Protein AF-A0A7R9N672-F1 (afdb_monomer)

pLDDT: mean 77.66, std 18.81, range [36.47, 93.62]

Mean predicted aligned error: 11.94 Å

Sequence (112 aa):
MKVQVYTTDLCPNCKRLKKALESQKKAYKEVKMATSEALTELNMNGVFTMAAPVLQVEDTFYTYEKLFKDDDLDLELLKRILKDVEEDVEEDVEEDVEEDVEEAEEIGEVSA

Foldseek 3Di:
DAKEKEDEPPDPVSVVVVVLCVVVVHDYHYDYCPDPVNVVLCVVLVNPDPDDTWIDDDSDIDHPVRQDDPNHGPSVVVVVSVVVPPPPDDDDPPPPPPDDDDDDDDDDDDDD

Nearest PDB structures (foldseek):
  3zij-assembly2_B  TM=7.937E-01  e=5.159E-04  Bacillus cereus
  3zit-assembly1_A  TM=7.920E-01  e=5.159E-04  Bacillus cereus
  3zit-assembly1_B  TM=7.956E-01  e=1.296E-03  Bacillus cereus
  3grx-assembly1_A  TM=7.846E-01  e=4.235E-03  Escherichia coli
  4tr1-assembly2_B  TM=6.902E-01  e=2.054E-03  Alkaliphilus oremlandii OhILAs

Secondary structure (DSSP, 8-state):
--EEEEE-TT-HHHHHHHHHHHHTT---EEEETTSHHHHHHHHHTT----SSPEEEETTEEE-HHHHEETTEE-HHHHHHHHHTT-TT------------------------

Solvent-accessible surface area (backbone atoms only — not comparable to full-atom values): 7273 Å² total; per-residue (Å²): 134,54,35,37,40,33,32,60,90,92,47,71,62,38,52,54,54,51,54,55,39,54,76,66,73,51,77,67,43,82,40,54,49,88,38,72,67,44,45,48,54,32,56,75,72,71,49,88,70,92,62,63,29,30,43,31,52,69,94,46,77,41,45,37,80,74,45,34,56,96,90,38,72,42,61,67,60,50,52,49,70,62,51,83,69,62,93,81,72,87,88,80,84,81,82,77,80,88,80,80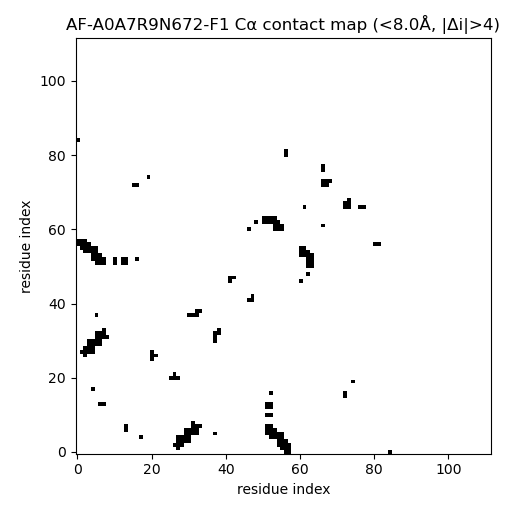,85,82,82,86,81,82,88,82,88,85,89,133

Radius of gyration: 22.28 Å; Cα contacts (8 Å, |Δi|>4): 104; chains: 1; bounding box: 35×82×40 Å

Structure (mmCIF, N/CA/C/O backbone):
data_AF-A0A7R9N672-F1
#
_entry.id   AF-A0A7R9N672-F1
#
loop_
_atom_site.group_PDB
_atom_site.id
_atom_site.type_symbol
_atom_site.label_atom_id
_atom_site.label_alt_id
_atom_site.label_comp_id
_atom_site.label_asym_id
_atom_site.label_entity_id
_atom_site.label_seq_id
_atom_site.pdbx_PDB_ins_code
_atom_site.Cartn_x
_atom_site.Cartn_y
_atom_site.Cartn_z
_atom_site.occupancy
_atom_site.B_iso_or_equiv
_atom_site.auth_seq_id
_atom_site.auth_comp_id
_atom_site.auth_asym_id
_atom_site.auth_atom_id
_atom_site.pdbx_PDB_model_num
ATOM 1 N N . MET A 1 1 ? -12.707 5.833 6.800 1.00 68.81 1 MET A N 1
ATOM 2 C CA . MET A 1 1 ? -11.967 5.178 5.704 1.00 68.81 1 MET A CA 1
ATOM 3 C C . MET A 1 1 ? -10.467 5.130 6.008 1.00 68.81 1 MET A C 1
ATOM 5 O O . MET A 1 1 ? -9.806 6.168 5.996 1.00 68.81 1 MET A O 1
ATOM 9 N N . LYS A 1 2 ? -9.921 3.945 6.313 1.00 84.19 2 LYS A N 1
ATOM 10 C CA . LYS A 1 2 ? -8.476 3.710 6.500 1.00 84.19 2 LYS A CA 1
ATOM 11 C C . LYS A 1 2 ? -7.877 3.176 5.195 1.00 84.19 2 LYS A C 1
ATOM 13 O O . LYS A 1 2 ? -8.003 1.995 4.893 1.00 84.19 2 LYS A O 1
ATOM 18 N N . VAL A 1 3 ? -7.203 4.040 4.433 1.00 91.12 3 VAL A N 1
ATOM 19 C CA . VAL A 1 3 ? -6.432 3.638 3.243 1.00 91.12 3 VAL A CA 1
ATOM 20 C C . VAL A 1 3 ? -4.947 3.699 3.567 1.00 91.12 3 VAL A C 1
ATOM 22 O O . VAL A 1 3 ? -4.443 4.748 3.978 1.00 91.12 3 VAL A O 1
ATOM 25 N N . GLN A 1 4 ? -4.229 2.592 3.394 1.00 92.81 4 GLN A N 1
ATOM 26 C CA . GLN A 1 4 ? -2.782 2.542 3.601 1.00 92.81 4 GLN A CA 1
ATOM 27 C C . GLN A 1 4 ? -2.076 1.992 2.370 1.00 92.81 4 GLN A C 1
ATOM 29 O O . GLN A 1 4 ? -2.514 1.022 1.758 1.00 92.81 4 GLN A O 1
ATOM 34 N N . VAL A 1 5 ? -0.960 2.617 2.010 1.00 93.62 5 VAL A N 1
ATOM 35 C CA . VAL A 1 5 ? -0.117 2.183 0.901 1.00 93.62 5 VAL A CA 1
ATOM 36 C C . VAL A 1 5 ? 1.209 1.728 1.470 1.00 93.62 5 VAL A C 1
ATOM 38 O O . VAL A 1 5 ? 2.041 2.533 1.899 1.00 93.62 5 VAL A O 1
ATOM 41 N N . TYR A 1 6 ? 1.402 0.420 1.446 1.00 93.38 6 TYR A N 1
ATOM 42 C CA . TYR A 1 6 ? 2.644 -0.216 1.825 1.00 93.38 6 TYR A CA 1
ATOM 43 C C . TYR A 1 6 ? 3.636 -0.110 0.675 1.00 93.38 6 TYR A C 1
ATOM 45 O O . TYR A 1 6 ? 3.386 -0.572 -0.443 1.00 93.38 6 TYR A O 1
ATOM 53 N N . THR A 1 7 ? 4.765 0.532 0.949 1.00 92.75 7 THR A N 1
ATOM 54 C CA . THR A 1 7 ? 5.796 0.822 -0.048 1.00 92.75 7 THR A CA 1
ATOM 55 C C . THR A 1 7 ? 7.177 0.393 0.414 1.00 92.75 7 THR A C 1
ATOM 57 O O . THR A 1 7 ? 7.436 0.206 1.605 1.00 92.75 7 THR A O 1
ATOM 60 N N . THR A 1 8 ? 8.075 0.244 -0.552 1.00 90.06 8 THR A N 1
ATOM 61 C CA . THR A 1 8 ? 9.499 -0.023 -0.351 1.00 90.06 8 THR A CA 1
ATOM 62 C C . THR A 1 8 ? 10.336 1.135 -0.885 1.00 90.06 8 THR A C 1
ATOM 64 O O . THR A 1 8 ? 9.854 1.978 -1.652 1.00 90.06 8 THR A O 1
ATOM 67 N N . ASP A 1 9 ? 11.601 1.195 -0.469 1.00 85.31 9 ASP A N 1
ATOM 68 C CA . ASP A 1 9 ? 12.541 2.180 -0.991 1.00 85.31 9 ASP A CA 1
ATOM 69 C C . ASP A 1 9 ? 12.754 1.955 -2.502 1.00 85.31 9 ASP A C 1
ATOM 71 O O . ASP A 1 9 ? 12.977 0.834 -2.952 1.00 85.31 9 ASP A O 1
ATOM 75 N N . LEU A 1 10 ? 12.664 3.034 -3.291 1.00 80.88 10 LEU A N 1
ATOM 76 C CA . LEU A 1 10 ? 12.865 3.041 -4.752 1.00 80.88 10 LEU A CA 1
ATOM 77 C C . LEU A 1 10 ? 11.917 2.120 -5.555 1.00 80.88 10 LEU A C 1
ATOM 79 O O . LEU A 1 10 ? 12.346 1.305 -6.365 1.00 80.88 10 LEU A O 1
ATOM 83 N N . CYS A 1 11 ? 10.606 2.322 -5.409 1.00 85.19 11 CYS A N 1
ATOM 84 C CA . CYS A 1 11 ? 9.576 1.572 -6.134 1.00 85.19 11 CYS A CA 1
ATOM 85 C C . CYS A 1 11 ? 8.814 2.459 -7.155 1.00 85.19 11 CYS A C 1
ATOM 87 O O . CYS A 1 11 ? 8.038 3.333 -6.745 1.00 85.19 11 CYS A O 1
ATOM 89 N N . PRO A 1 12 ? 8.985 2.269 -8.482 1.00 88.12 12 PRO A N 1
ATOM 90 C CA . PRO A 1 12 ? 8.270 3.055 -9.497 1.00 88.12 12 PRO A CA 1
ATOM 91 C C . PRO A 1 12 ? 6.760 2.770 -9.501 1.00 88.12 12 PRO A C 1
ATOM 93 O O . PRO A 1 12 ? 5.960 3.701 -9.597 1.00 88.12 12 PRO A O 1
ATOM 96 N N . ASN A 1 13 ? 6.363 1.512 -9.291 1.00 90.31 13 ASN A N 1
ATOM 97 C CA . ASN A 1 13 ? 4.957 1.093 -9.238 1.00 90.31 13 ASN A CA 1
ATOM 98 C C . ASN A 1 13 ? 4.213 1.715 -8.048 1.00 90.31 13 ASN A C 1
ATOM 100 O O . ASN A 1 13 ? 3.054 2.106 -8.156 1.00 90.31 13 ASN A O 1
ATOM 104 N N . CYS A 1 14 ? 4.914 1.933 -6.935 1.00 91.00 14 CYS A N 1
ATOM 105 C CA . CYS A 1 14 ? 4.378 2.618 -5.767 1.00 91.00 14 CYS A CA 1
ATOM 106 C C . CYS A 1 14 ? 4.042 4.085 -6.076 1.00 91.00 14 CYS A C 1
ATOM 108 O O . CYS A 1 14 ? 3.044 4.598 -5.581 1.00 91.00 14 CYS A O 1
ATOM 110 N N . LYS A 1 15 ? 4.835 4.761 -6.923 1.00 90.38 15 LYS A N 1
ATOM 111 C CA . LYS A 1 15 ? 4.520 6.126 -7.381 1.00 90.38 15 LYS A CA 1
ATOM 112 C C . LYS A 1 15 ? 3.285 6.151 -8.284 1.00 90.38 15 LYS A C 1
ATOM 114 O O . LYS A 1 15 ? 2.487 7.074 -8.165 1.00 90.38 15 LYS A O 1
ATOM 119 N N . ARG A 1 16 ? 3.120 5.150 -9.162 1.00 91.19 16 ARG A N 1
ATOM 120 C CA . ARG A 1 16 ? 1.930 5.023 -10.027 1.00 91.19 16 ARG A CA 1
ATOM 121 C C . ARG A 1 16 ? 0.654 4.887 -9.190 1.00 91.19 16 ARG A C 1
ATOM 123 O O . ARG A 1 16 ? -0.279 5.656 -9.389 1.00 91.19 16 ARG A O 1
ATOM 130 N N . LEU A 1 17 ? 0.658 3.988 -8.202 1.00 91.38 17 LEU A N 1
ATOM 131 C CA . LEU A 1 17 ? -0.488 3.775 -7.311 1.00 91.38 17 LEU A CA 1
ATOM 132 C C . LEU A 1 17 ? -0.839 5.032 -6.496 1.00 91.38 17 LEU A C 1
ATOM 134 O O . LEU A 1 17 ? -2.007 5.398 -6.413 1.00 91.38 17 LEU A O 1
ATOM 138 N N . LYS A 1 18 ? 0.164 5.727 -5.942 1.00 91.38 18 LYS A N 1
ATOM 139 C CA . LYS A 1 18 ? -0.036 6.983 -5.196 1.00 91.38 18 LYS A CA 1
ATOM 140 C C . LYS A 1 18 ? -0.692 8.066 -6.044 1.00 91.38 18 LYS A C 1
ATOM 142 O O . LYS A 1 18 ? -1.711 8.608 -5.637 1.00 91.38 18 LYS A O 1
ATOM 147 N N . LYS A 1 19 ? -0.179 8.301 -7.256 1.00 91.19 19 LYS A N 1
ATOM 148 C CA . LYS A 1 19 ? -0.771 9.275 -8.186 1.00 91.19 19 LYS A CA 1
ATOM 149 C C . LYS A 1 19 ? -2.221 8.948 -8.527 1.00 91.19 19 LYS A C 1
ATOM 151 O O . LYS A 1 19 ? -3.036 9.858 -8.659 1.00 91.19 19 LYS A O 1
ATOM 156 N N . ALA A 1 20 ? -2.546 7.665 -8.676 1.00 90.44 20 ALA A N 1
ATOM 157 C CA . ALA A 1 20 ? -3.913 7.242 -8.944 1.00 90.44 20 ALA A CA 1
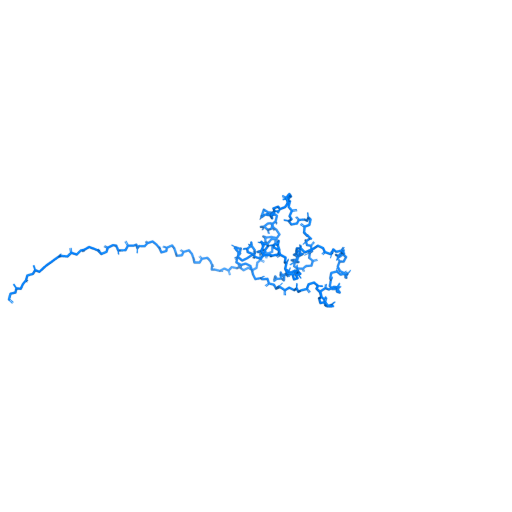ATOM 158 C C . ALA A 1 20 ? -4.840 7.536 -7.753 1.00 90.44 20 ALA A C 1
ATOM 160 O O . ALA A 1 20 ? -5.933 8.048 -7.968 1.00 90.44 20 ALA A O 1
ATOM 161 N N . LEU A 1 21 ? -4.385 7.301 -6.515 1.00 89.12 21 LEU A N 1
ATOM 162 C CA . LEU A 1 21 ? -5.119 7.656 -5.290 1.00 89.12 21 LEU A CA 1
ATOM 163 C C . LEU A 1 21 ? -5.314 9.174 -5.143 1.00 89.12 21 LEU A C 1
ATOM 165 O O . LEU A 1 21 ? -6.416 9.623 -4.834 1.00 89.12 21 LEU A O 1
ATOM 169 N N . GLU A 1 22 ? -4.274 9.964 -5.424 1.00 87.69 22 GLU A N 1
ATOM 170 C CA . GLU A 1 22 ? -4.341 11.435 -5.420 1.00 87.69 22 GLU A CA 1
ATOM 171 C C . GLU A 1 22 ? -5.322 11.959 -6.475 1.00 87.69 22 GLU A C 1
ATOM 173 O O . GLU A 1 22 ? -6.113 12.856 -6.195 1.00 87.69 22 GLU A O 1
ATOM 178 N N . SER A 1 23 ? -5.342 11.345 -7.663 1.00 86.88 23 SER A N 1
ATOM 179 C CA . SER A 1 23 ? -6.298 11.685 -8.730 1.00 86.88 23 SER A CA 1
ATOM 180 C C . SER A 1 23 ? -7.752 11.399 -8.339 1.00 86.88 23 SER A C 1
ATOM 182 O O . SER A 1 23 ? -8.666 11.953 -8.939 1.00 86.88 23 SER A O 1
ATOM 184 N N . GLN A 1 24 ? -7.977 10.546 -7.335 1.00 82.94 24 GLN A N 1
ATOM 185 C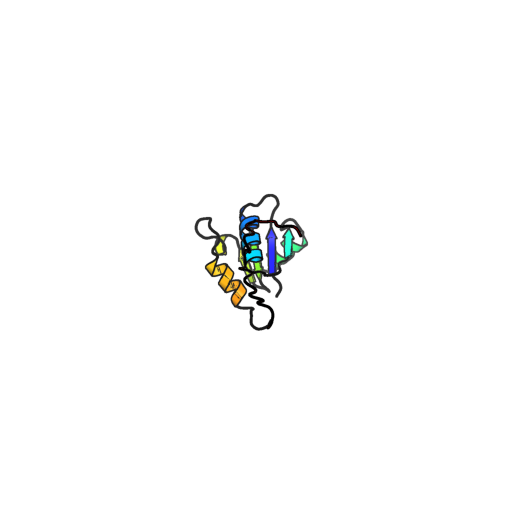 CA . GLN A 1 24 ? -9.304 10.256 -6.779 1.00 82.94 24 GLN A CA 1
ATOM 186 C C . GLN A 1 24 ? -9.641 11.133 -5.565 1.00 82.94 24 GLN A C 1
ATOM 188 O O . GLN A 1 24 ? -10.657 10.896 -4.916 1.00 82.94 24 GLN A O 1
ATOM 193 N N . LYS A 1 25 ? -8.776 12.099 -5.212 1.00 82.56 25 LYS A N 1
ATOM 194 C CA . LYS A 1 25 ? -8.880 12.933 -4.003 1.00 82.56 25 LYS A CA 1
ATOM 195 C C . LYS A 1 25 ? -9.053 12.120 -2.701 1.00 82.56 25 LYS A C 1
ATOM 197 O O . LYS A 1 25 ? -9.621 12.614 -1.732 1.00 82.56 25 LYS A O 1
ATOM 202 N N . LYS A 1 26 ? -8.559 10.874 -2.641 1.00 81.44 26 LYS A N 1
ATOM 203 C CA . LYS A 1 26 ? -8.666 10.024 -1.439 1.00 81.44 26 LYS A CA 1
ATOM 204 C C . LYS A 1 26 ? -7.442 10.199 -0.540 1.00 81.44 26 LYS A C 1
ATOM 206 O O . LYS A 1 26 ? -6.302 10.086 -0.991 1.00 81.44 26 LYS A O 1
ATOM 211 N N . ALA A 1 27 ? -7.677 10.416 0.753 1.00 86.12 27 ALA A N 1
ATOM 212 C CA . ALA A 1 27 ? -6.614 10.439 1.751 1.00 86.12 27 ALA A CA 1
ATOM 213 C C . ALA A 1 27 ? -6.062 9.023 1.982 1.00 86.12 27 ALA A C 1
ATOM 215 O O . ALA A 1 27 ? -6.820 8.083 2.220 1.00 86.12 27 ALA A O 1
ATOM 216 N N . TYR A 1 28 ? -4.737 8.870 1.947 1.00 90.19 28 TYR A N 1
ATOM 217 C CA . TYR A 1 28 ? -4.061 7.605 2.230 1.00 90.19 28 TYR A CA 1
ATOM 218 C C . TYR A 1 28 ? -2.827 7.818 3.106 1.00 90.19 28 TYR A C 1
ATOM 220 O O . TYR A 1 28 ? -2.180 8.865 3.065 1.00 90.19 28 TYR A O 1
ATOM 228 N N . LYS A 1 29 ? -2.471 6.798 3.892 1.00 92.12 29 LYS A N 1
ATOM 229 C CA . LYS A 1 29 ? -1.247 6.779 4.698 1.00 92.12 29 LYS A CA 1
ATOM 230 C C . LYS A 1 29 ? -0.173 5.953 4.005 1.00 92.12 29 LYS A C 1
ATOM 232 O O . LYS A 1 29 ? -0.368 4.774 3.727 1.00 92.12 29 LYS A O 1
ATOM 237 N N . GLU A 1 30 ? 0.989 6.549 3.777 1.00 91.94 30 GLU A N 1
ATOM 238 C CA . GLU A 1 30 ? 2.169 5.804 3.348 1.00 91.94 30 GLU A CA 1
ATOM 239 C C . GLU A 1 30 ? 2.774 5.044 4.533 1.00 91.94 30 GLU A C 1
ATOM 241 O O . GLU A 1 30 ? 3.023 5.614 5.598 1.00 91.94 30 GLU A O 1
ATOM 246 N N . VAL A 1 31 ? 3.031 3.752 4.340 1.00 92.12 31 VAL A N 1
ATOM 247 C CA . VAL A 1 31 ? 3.684 2.896 5.330 1.00 92.12 31 VAL A CA 1
ATOM 248 C C . VAL A 1 31 ? 4.857 2.188 4.660 1.00 92.12 31 VAL A C 1
ATOM 250 O O . VAL A 1 31 ? 4.717 1.599 3.589 1.00 92.12 31 VAL A O 1
ATOM 253 N N . LYS A 1 32 ? 6.042 2.235 5.271 1.00 91.38 32 LYS A N 1
ATOM 254 C CA . LYS A 1 32 ? 7.191 1.468 4.779 1.00 91.38 32 LYS A CA 1
ATOM 255 C C . LYS A 1 32 ? 7.053 0.008 5.192 1.00 91.38 32 LYS A C 1
ATOM 257 O O . LYS A 1 32 ? 6.976 -0.280 6.380 1.00 91.38 32 LYS A O 1
ATOM 262 N N . MET A 1 33 ? 7.110 -0.912 4.232 1.00 87.56 33 MET A N 1
ATOM 263 C CA . MET A 1 33 ? 7.062 -2.360 4.495 1.00 87.56 33 MET A CA 1
ATOM 264 C C . MET A 1 33 ? 8.239 -2.853 5.339 1.00 87.56 33 MET A C 1
ATOM 266 O O . MET A 1 33 ? 8.126 -3.871 6.003 1.00 87.56 33 MET A O 1
ATOM 270 N N . ALA A 1 34 ? 9.363 -2.134 5.328 1.00 85.94 34 ALA A N 1
ATOM 271 C CA . ALA A 1 34 ? 10.553 -2.491 6.096 1.00 85.94 34 ALA A CA 1
ATOM 272 C C . ALA A 1 34 ? 10.408 -2.258 7.614 1.00 85.94 34 ALA A C 1
ATOM 274 O O . ALA A 1 34 ? 11.325 -2.589 8.365 1.00 85.94 34 ALA A O 1
ATOM 275 N N . THR A 1 35 ? 9.305 -1.665 8.084 1.00 88.56 35 THR A N 1
ATOM 276 C CA . THR A 1 35 ? 9.081 -1.465 9.521 1.00 88.56 35 THR A CA 1
ATOM 277 C C . THR A 1 35 ? 8.514 -2.725 10.167 1.00 88.56 35 THR A C 1
ATOM 279 O O . THR A 1 35 ? 7.721 -3.456 9.575 1.00 88.56 35 THR A O 1
ATOM 282 N N . SER A 1 36 ? 8.890 -2.966 11.423 1.00 90.06 36 SER A N 1
ATOM 283 C CA . SER A 1 36 ? 8.358 -4.073 12.228 1.00 90.06 36 SER A CA 1
ATOM 284 C C . SER A 1 36 ? 6.831 -4.031 12.347 1.00 90.06 36 SER A C 1
ATOM 286 O O . SER A 1 36 ? 6.183 -5.075 12.320 1.00 90.06 36 SER A O 1
ATOM 288 N N . GLU A 1 37 ? 6.259 -2.831 12.435 1.00 89.31 37 GLU A N 1
ATOM 289 C CA . GLU A 1 37 ? 4.814 -2.606 12.517 1.00 89.31 37 GLU A CA 1
ATOM 290 C C . GLU A 1 37 ? 4.100 -3.061 11.235 1.00 89.31 37 GLU A C 1
ATOM 292 O O . GLU A 1 37 ? 3.155 -3.845 11.300 1.00 89.31 37 GLU A O 1
ATOM 297 N N . ALA A 1 38 ? 4.614 -2.676 10.060 1.00 89.81 38 ALA A N 1
ATOM 298 C CA . ALA A 1 38 ? 4.042 -3.073 8.776 1.00 89.81 38 ALA A CA 1
ATOM 299 C C . ALA A 1 38 ? 4.124 -4.584 8.539 1.00 89.81 38 ALA A C 1
ATOM 301 O O . ALA A 1 38 ? 3.154 -5.195 8.098 1.00 89.81 38 ALA A O 1
ATOM 302 N N . LEU A 1 39 ? 5.271 -5.191 8.855 1.00 89.00 39 LEU A N 1
ATOM 303 C CA . LEU A 1 39 ? 5.460 -6.636 8.730 1.00 89.00 39 LEU A CA 1
ATOM 304 C C . LEU A 1 39 ? 4.515 -7.411 9.649 1.00 89.00 39 LEU A C 1
ATOM 306 O O . LEU A 1 39 ? 3.993 -8.447 9.249 1.00 89.00 39 LEU A O 1
ATOM 310 N N . THR A 1 40 ? 4.290 -6.917 10.867 1.00 89.88 40 THR A N 1
ATOM 311 C CA . THR A 1 40 ? 3.360 -7.548 11.811 1.00 89.88 40 THR A CA 1
ATOM 312 C C . THR A 1 40 ? 1.937 -7.502 11.269 1.00 89.88 40 THR A C 1
ATOM 314 O O . THR A 1 40 ? 1.292 -8.545 11.207 1.00 89.88 40 THR A O 1
ATOM 317 N N . GLU A 1 41 ? 1.486 -6.336 10.800 1.00 90.25 41 GLU A N 1
ATOM 318 C CA . GLU A 1 41 ? 0.143 -6.156 10.242 1.00 90.25 41 GLU A CA 1
ATOM 319 C C . GLU A 1 41 ? -0.078 -7.061 9.016 1.00 90.25 41 GLU A C 1
ATOM 321 O O . GLU A 1 41 ? -1.050 -7.812 8.956 1.00 90.25 41 GLU A O 1
ATOM 326 N N . LEU A 1 42 ? 0.862 -7.066 8.064 1.00 90.12 42 LEU A N 1
ATOM 327 C CA . LEU A 1 42 ? 0.778 -7.900 6.861 1.00 90.12 42 LEU A CA 1
ATOM 328 C C . LEU A 1 42 ? 0.754 -9.397 7.206 1.00 90.12 42 LEU A C 1
ATOM 330 O O . LEU A 1 42 ? -0.095 -10.129 6.701 1.00 90.12 42 LEU A O 1
ATOM 334 N N . ASN A 1 43 ? 1.628 -9.850 8.109 1.00 89.75 43 ASN A N 1
ATOM 335 C CA . ASN A 1 43 ? 1.686 -11.255 8.517 1.00 89.75 43 ASN A CA 1
ATOM 336 C C . ASN A 1 43 ? 0.429 -11.697 9.280 1.00 89.75 43 ASN A C 1
ATOM 338 O O . ASN A 1 43 ? -0.057 -12.805 9.056 1.00 89.75 43 ASN A O 1
ATOM 342 N N . MET A 1 44 ? -0.109 -10.847 10.162 1.00 90.12 44 MET A N 1
ATOM 343 C CA . MET A 1 44 ? -1.340 -11.140 10.907 1.00 90.12 44 MET A CA 1
ATOM 344 C C . MET A 1 44 ? -2.560 -11.246 9.989 1.00 90.12 44 MET A C 1
ATOM 346 O O . MET A 1 44 ? -3.437 -12.069 10.238 1.00 90.12 44 MET A O 1
ATOM 350 N N . ASN A 1 45 ? -2.578 -10.478 8.899 1.00 89.62 45 ASN A N 1
ATOM 351 C CA . ASN A 1 45 ? -3.644 -10.498 7.899 1.00 89.62 45 ASN A CA 1
ATOM 352 C C . ASN A 1 45 ? -3.395 -11.502 6.754 1.00 89.62 45 ASN A C 1
ATOM 354 O O . ASN A 1 45 ? -4.113 -11.502 5.754 1.00 89.62 45 ASN A O 1
ATOM 358 N N . GLY A 1 46 ? -2.385 -12.373 6.880 1.00 88.06 46 GLY A N 1
ATOM 359 C CA . GLY A 1 46 ? -2.096 -13.435 5.910 1.00 88.06 46 GLY A CA 1
ATOM 360 C C . GLY A 1 46 ? -1.496 -12.952 4.583 1.00 88.06 46 GLY A C 1
ATOM 361 O O . GLY A 1 46 ? -1.530 -13.676 3.586 1.00 88.06 46 GLY A O 1
ATOM 362 N N . VAL A 1 47 ? -0.947 -11.738 4.549 1.00 88.19 47 VAL A N 1
ATOM 363 C CA . VAL A 1 47 ? -0.342 -11.126 3.362 1.00 88.19 47 VAL A CA 1
ATOM 364 C C . VAL A 1 47 ? 1.167 -11.364 3.371 1.00 88.19 47 VAL A C 1
ATOM 366 O O . VAL A 1 47 ? 1.951 -10.560 3.866 1.00 88.19 47 VAL A O 1
ATOM 369 N N . PHE A 1 48 ? 1.590 -12.474 2.771 1.00 84.06 48 PHE A N 1
ATOM 370 C CA . PHE A 1 48 ? 2.999 -12.878 2.700 1.00 84.06 48 PHE A CA 1
ATOM 371 C C . PHE A 1 48 ? 3.656 -12.464 1.380 1.00 84.06 48 PHE A C 1
ATOM 373 O O . PHE A 1 48 ? 4.179 -13.303 0.647 1.00 84.06 48 PHE A O 1
ATOM 380 N N . THR A 1 49 ? 3.607 -11.175 1.041 1.00 81.88 49 THR A N 1
ATOM 381 C CA . THR A 1 49 ? 4.245 -10.672 -0.183 1.00 81.88 49 THR A CA 1
ATOM 382 C C . THR A 1 49 ? 5.496 -9.857 0.113 1.00 81.88 49 THR A C 1
ATOM 384 O O . THR A 1 49 ? 5.536 -9.042 1.031 1.00 81.88 49 THR A O 1
ATOM 387 N N . MET A 1 50 ? 6.524 -10.075 -0.705 1.00 81.31 50 MET A N 1
ATOM 388 C CA . MET A 1 50 ? 7.725 -9.235 -0.769 1.00 81.31 50 MET A CA 1
ATOM 389 C C . MET A 1 50 ? 7.615 -8.180 -1.880 1.00 81.31 50 MET A C 1
ATOM 391 O O . MET A 1 50 ? 8.494 -7.329 -2.014 1.00 81.31 50 MET A O 1
ATOM 395 N N . ALA A 1 51 ? 6.558 -8.246 -2.696 1.00 84.88 51 ALA A N 1
ATOM 396 C CA . ALA A 1 51 ? 6.334 -7.329 -3.798 1.00 84.88 51 ALA A CA 1
ATOM 397 C C . ALA A 1 51 ? 5.553 -6.103 -3.318 1.00 84.88 51 ALA A C 1
ATOM 399 O O . ALA A 1 51 ? 4.468 -6.215 -2.748 1.00 84.88 51 ALA A O 1
ATOM 400 N N . ALA A 1 52 ? 6.109 -4.927 -3.593 1.00 87.19 52 ALA A N 1
ATOM 401 C CA . ALA A 1 52 ? 5.433 -3.653 -3.415 1.00 87.19 52 ALA A CA 1
ATOM 402 C C . ALA A 1 52 ? 4.890 -3.147 -4.762 1.00 87.19 52 ALA A C 1
ATOM 404 O O . ALA A 1 52 ? 5.492 -3.427 -5.803 1.00 87.19 52 ALA A O 1
ATOM 405 N N . PRO A 1 53 ? 3.829 -2.322 -4.764 1.00 92.06 53 PRO A N 1
ATOM 406 C CA . PRO A 1 53 ? 3.036 -1.861 -3.616 1.00 92.06 53 PRO A CA 1
ATOM 407 C C . PRO A 1 53 ? 1.985 -2.868 -3.112 1.00 92.06 53 PRO A C 1
ATOM 409 O O . PRO A 1 53 ? 1.503 -3.709 -3.871 1.00 92.06 53 PRO A O 1
ATOM 412 N N . VAL A 1 54 ? 1.575 -2.716 -1.846 1.00 93.06 54 VAL A N 1
ATOM 413 C CA . VAL A 1 54 ? 0.348 -3.330 -1.299 1.00 93.06 54 VAL A CA 1
ATOM 414 C C . VAL A 1 54 ? -0.600 -2.214 -0.865 1.00 93.06 54 VAL A C 1
ATOM 416 O O . VAL A 1 54 ? -0.204 -1.311 -0.127 1.00 93.06 54 VAL A O 1
ATOM 419 N N . LEU A 1 55 ? -1.843 -2.261 -1.337 1.00 93.25 55 LEU A N 1
ATOM 420 C CA . LEU A 1 55 ? -2.907 -1.348 -0.929 1.00 93.25 55 LEU A CA 1
ATOM 421 C C . LEU A 1 55 ? -3.749 -2.023 0.148 1.00 93.25 55 LEU A C 1
ATOM 423 O O . LEU A 1 55 ? -4.252 -3.123 -0.061 1.00 93.25 55 LEU A O 1
ATOM 427 N N . GLN A 1 56 ? -3.941 -1.349 1.270 1.00 92.19 56 GLN A N 1
ATOM 428 C CA . GLN A 1 56 ? -4.934 -1.717 2.265 1.00 92.19 56 GLN A CA 1
ATOM 429 C C . GLN A 1 56 ? -6.080 -0.720 2.219 1.00 92.19 56 GLN A C 1
ATOM 431 O O . GLN A 1 56 ? -5.854 0.492 2.262 1.00 92.19 56 GLN A O 1
ATOM 436 N N . VAL A 1 57 ? -7.295 -1.247 2.171 1.00 91.19 57 VAL A N 1
ATOM 437 C CA . VAL A 1 57 ? -8.528 -0.483 2.333 1.00 91.19 57 VAL A CA 1
ATOM 438 C C . VAL A 1 57 ? -9.321 -1.158 3.438 1.00 91.19 57 VAL A C 1
ATOM 440 O O . VAL A 1 57 ? -9.714 -2.315 3.289 1.00 91.19 57 VAL A O 1
ATOM 443 N N . GLU A 1 58 ? -9.501 -0.446 4.551 1.00 88.81 58 GLU A N 1
ATOM 444 C CA . GLU A 1 58 ? -10.100 -0.974 5.781 1.00 88.81 58 GLU A CA 1
ATOM 445 C C . GLU A 1 58 ? -9.323 -2.223 6.261 1.00 88.81 58 GLU A C 1
ATOM 447 O O . GLU A 1 58 ? -8.136 -2.121 6.587 1.00 88.81 58 GLU A O 1
ATOM 452 N N . ASP A 1 59 ? -9.951 -3.399 6.248 1.00 87.62 59 ASP A N 1
ATOM 453 C CA . ASP A 1 59 ? -9.349 -4.691 6.613 1.00 87.62 59 ASP A CA 1
ATOM 454 C C . ASP A 1 59 ? -8.948 -5.543 5.393 1.00 87.62 59 ASP A C 1
ATOM 456 O O . ASP A 1 59 ? -8.488 -6.678 5.529 1.00 87.62 59 ASP A O 1
ATOM 460 N N . THR A 1 60 ? -9.119 -5.018 4.176 1.00 90.12 60 THR A N 1
ATOM 461 C CA . THR A 1 60 ? -8.828 -5.753 2.939 1.00 90.12 60 THR A CA 1
ATOM 462 C C . THR A 1 60 ? -7.491 -5.339 2.343 1.00 90.12 60 THR A C 1
ATOM 464 O O . THR A 1 60 ? -7.204 -4.154 2.177 1.00 90.12 60 THR A O 1
ATOM 467 N N . PHE A 1 61 ? -6.697 -6.332 1.942 1.00 91.75 61 PHE A N 1
ATOM 468 C CA . PHE A 1 61 ? -5.379 -6.134 1.348 1.00 91.75 61 PHE A CA 1
ATOM 469 C C . PHE A 1 61 ? -5.347 -6.568 -0.122 1.00 91.75 61 PHE A C 1
ATOM 471 O O . PHE A 1 61 ? -5.699 -7.697 -0.487 1.00 91.75 61 PHE A O 1
ATOM 478 N N . TYR A 1 62 ? -4.849 -5.670 -0.964 1.00 92.56 62 TYR A N 1
ATOM 479 C CA . TYR A 1 62 ? -4.664 -5.848 -2.395 1.00 92.56 62 TYR A CA 1
ATOM 480 C C . TYR A 1 62 ? -3.172 -5.789 -2.711 1.00 92.56 62 TYR A C 1
ATOM 482 O O . TYR A 1 62 ? -2.516 -4.759 -2.560 1.00 92.56 62 TYR A O 1
ATOM 490 N N . THR A 1 63 ? -2.617 -6.925 -3.115 1.00 92.31 63 THR A N 1
ATOM 491 C CA . THR A 1 63 ? -1.206 -7.049 -3.487 1.00 92.31 63 THR A CA 1
ATOM 492 C C . THR A 1 63 ? -0.963 -6.534 -4.901 1.00 92.31 63 THR A C 1
ATOM 494 O O . THR A 1 63 ? -1.901 -6.375 -5.684 1.00 92.31 63 THR A O 1
ATOM 497 N N . TYR A 1 64 ? 0.310 -6.330 -5.248 1.00 90.38 64 TYR A N 1
ATOM 498 C CA . TYR A 1 64 ? 0.736 -5.964 -6.599 1.00 90.38 64 TYR A CA 1
ATOM 499 C C . TYR A 1 64 ? 0.039 -6.788 -7.692 1.00 90.38 64 TYR A C 1
ATOM 501 O O . TYR A 1 64 ? -0.537 -6.217 -8.603 1.00 90.38 64 TYR A O 1
ATOM 509 N N . GLU A 1 65 ? 0.003 -8.114 -7.552 1.00 88.69 65 GLU A N 1
ATOM 510 C CA . GLU A 1 65 ? -0.590 -9.032 -8.538 1.00 88.69 65 GLU A CA 1
ATOM 511 C C . GLU A 1 65 ? -2.099 -8.838 -8.745 1.00 88.69 65 GLU A C 1
ATOM 513 O O . GLU A 1 65 ? -2.637 -9.237 -9.773 1.00 88.69 65 GLU A O 1
ATOM 518 N N . LYS A 1 66 ? -2.795 -8.254 -7.763 1.00 89.50 66 LYS A N 1
ATOM 519 C CA . LYS A 1 66 ? -4.223 -7.927 -7.874 1.00 89.50 66 LYS A CA 1
ATOM 520 C C . LYS A 1 66 ? -4.456 -6.528 -8.434 1.00 89.50 66 LYS A C 1
ATOM 522 O O . LYS A 1 66 ? -5.471 -6.303 -9.080 1.00 89.50 66 LYS A O 1
ATOM 527 N N . LEU A 1 67 ? -3.561 -5.591 -8.124 1.00 90.56 67 LEU A N 1
ATOM 528 C CA . LEU A 1 67 ? -3.675 -4.184 -8.516 1.00 90.56 67 LEU A CA 1
ATOM 529 C C . LEU A 1 67 ? -3.112 -3.913 -9.911 1.00 90.56 67 LEU A C 1
ATOM 531 O O . LEU A 1 67 ? -3.535 -2.961 -10.56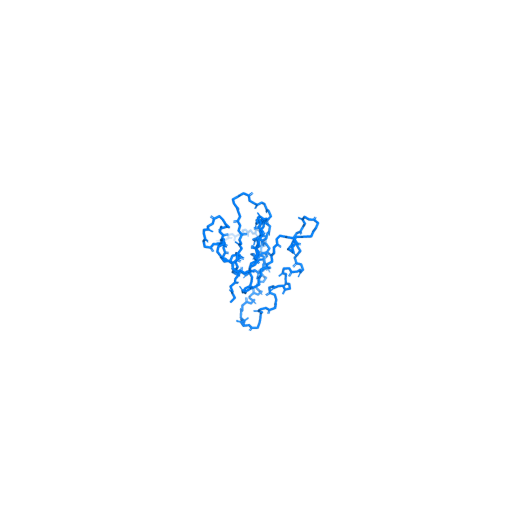0 1.00 90.56 67 LEU A O 1
ATOM 535 N N . PHE A 1 68 ? -2.136 -4.706 -10.347 1.00 90.44 68 PHE A N 1
ATOM 536 C CA . PHE A 1 68 ? -1.446 -4.536 -11.615 1.00 90.44 68 PHE A CA 1
ATOM 537 C C . PHE A 1 68 ? -1.750 -5.706 -12.539 1.00 90.44 68 PHE A C 1
ATOM 539 O O . PHE A 1 68 ? -1.578 -6.870 -12.170 1.00 90.44 68 PHE A O 1
ATOM 546 N N . LYS A 1 69 ? -2.159 -5.380 -13.760 1.00 88.75 69 LYS A N 1
ATOM 547 C CA . LYS A 1 69 ? -2.459 -6.329 -14.825 1.00 88.75 69 LYS A CA 1
ATOM 548 C C . LYS A 1 69 ? -1.565 -6.002 -16.014 1.00 88.75 69 LYS A C 1
ATOM 550 O O . LYS A 1 69 ? -1.542 -4.866 -16.468 1.00 88.75 69 LYS A O 1
ATOM 555 N N . ASP A 1 70 ? -0.790 -6.982 -16.476 1.00 85.50 70 ASP A N 1
ATOM 556 C CA . ASP A 1 70 ? 0.154 -6.802 -17.592 1.00 85.50 70 ASP A CA 1
ATOM 557 C C . ASP A 1 70 ? 1.126 -5.607 -17.401 1.00 85.50 70 ASP A C 1
ATOM 559 O O . ASP A 1 70 ? 1.435 -4.890 -18.345 1.00 85.50 70 ASP A O 1
ATOM 563 N N . ASP A 1 71 ? 1.620 -5.399 -16.169 1.00 82.06 71 ASP A N 1
ATOM 564 C CA . ASP A 1 71 ? 2.497 -4.277 -15.745 1.00 82.06 71 ASP A CA 1
ATOM 565 C C . ASP A 1 71 ? 1.821 -2.892 -15.653 1.00 82.06 71 ASP A C 1
ATOM 567 O O . ASP A 1 71 ? 2.433 -1.921 -15.188 1.00 82.06 71 ASP A O 1
ATOM 571 N N . ASP A 1 72 ? 0.538 -2.794 -16.003 1.00 88.69 72 ASP A N 1
ATOM 572 C CA . AS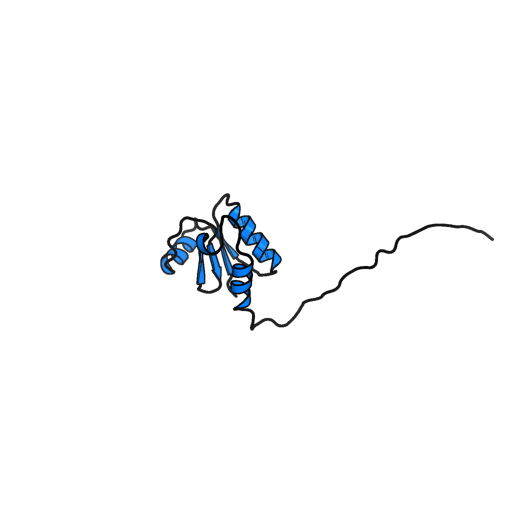P A 1 72 ? -0.241 -1.564 -15.884 1.00 88.69 72 ASP A CA 1
ATOM 573 C C . ASP A 1 72 ? -1.162 -1.579 -14.657 1.00 88.69 72 ASP A C 1
ATOM 575 O O . ASP A 1 72 ? -1.576 -2.633 -14.173 1.00 88.69 72 ASP A O 1
ATOM 579 N N . LEU A 1 73 ? -1.441 -0.398 -14.104 1.00 89.94 73 LEU A N 1
ATOM 580 C CA . LEU A 1 73 ? -2.274 -0.269 -12.911 1.00 89.94 73 LEU A CA 1
ATOM 581 C C . LEU A 1 73 ? -3.747 -0.361 -13.314 1.00 89.94 73 LEU A C 1
ATOM 583 O O . LEU A 1 73 ? -4.234 0.473 -14.075 1.00 89.94 73 LEU A O 1
ATOM 587 N N . ASP A 1 74 ? -4.482 -1.307 -12.735 1.00 91.69 74 ASP A N 1
ATOM 588 C CA . ASP A 1 74 ? -5.902 -1.482 -13.027 1.00 91.69 74 ASP A CA 1
ATOM 589 C C . ASP A 1 74 ? -6.734 -0.380 -12.341 1.00 91.69 74 ASP A C 1
ATOM 591 O O . ASP A 1 74 ? -7.158 -0.475 -11.183 1.00 91.69 74 ASP A O 1
ATOM 595 N N . LEU A 1 75 ? -6.925 0.728 -13.062 1.00 89.25 75 LEU A N 1
ATOM 596 C CA . LEU A 1 75 ? -7.674 1.892 -12.585 1.00 89.25 75 LEU A CA 1
ATOM 597 C C . LEU A 1 75 ? -9.162 1.589 -12.384 1.00 89.25 75 LEU A C 1
ATOM 599 O O . LEU A 1 75 ? -9.806 2.252 -11.569 1.00 89.25 75 LEU A O 1
ATOM 603 N N . GLU A 1 76 ? -9.723 0.627 -13.116 1.00 89.19 76 GLU A N 1
ATOM 604 C CA . GLU A 1 76 ? -11.128 0.234 -12.982 1.00 89.19 76 GLU A CA 1
ATOM 605 C C . GLU A 1 76 ? -11.353 -0.512 -11.666 1.00 89.19 76 GLU A C 1
ATOM 607 O O . GLU A 1 76 ? -12.264 -0.174 -10.903 1.00 89.19 76 GLU A O 1
ATOM 612 N N . LEU A 1 77 ? -10.472 -1.464 -11.354 1.00 89.81 77 LEU A N 1
ATOM 613 C CA . LEU A 1 77 ? -10.447 -2.161 -10.075 1.00 89.81 77 LEU A CA 1
ATOM 614 C C . LEU A 1 77 ? -10.192 -1.188 -8.919 1.00 89.81 77 LEU A C 1
ATOM 616 O O . LEU A 1 77 ? -10.917 -1.229 -7.926 1.00 89.81 77 LEU A O 1
ATOM 620 N N . LEU A 1 78 ? -9.233 -0.269 -9.061 1.00 89.44 78 LEU A N 1
ATOM 621 C CA . LEU A 1 78 ? -8.952 0.741 -8.037 1.00 89.44 78 LEU A CA 1
ATOM 622 C C . LEU A 1 78 ? -10.174 1.633 -7.762 1.00 89.44 78 LEU A C 1
ATOM 624 O O . LEU A 1 78 ? -10.539 1.825 -6.604 1.00 89.44 78 LEU A O 1
ATOM 628 N N . LYS A 1 79 ? -10.845 2.125 -8.814 1.00 87.50 79 LYS A N 1
ATOM 629 C CA . LYS A 1 79 ? -12.100 2.891 -8.694 1.00 87.50 79 LYS A CA 1
ATOM 630 C C . LYS A 1 79 ? -13.171 2.106 -7.950 1.00 87.50 79 LYS A C 1
ATOM 632 O O . LYS A 1 79 ? -13.879 2.682 -7.135 1.00 87.50 79 LYS A O 1
ATOM 637 N N . ARG A 1 80 ? -13.302 0.810 -8.236 1.00 87.31 80 ARG A N 1
ATOM 638 C CA . ARG A 1 80 ? -14.290 -0.053 -7.585 1.00 87.31 80 ARG A CA 1
ATOM 639 C C . ARG A 1 80 ? -14.003 -0.207 -6.094 1.00 87.31 80 ARG A C 1
ATOM 641 O O . ARG A 1 80 ? -14.871 0.095 -5.291 1.00 87.31 80 ARG A O 1
ATOM 648 N N . ILE A 1 81 ? -12.766 -0.563 -5.742 1.00 87.81 81 ILE A N 1
ATOM 649 C CA . ILE A 1 81 ? -12.327 -0.719 -4.346 1.00 87.81 81 ILE A CA 1
ATOM 650 C C . ILE A 1 81 ? -12.593 0.554 -3.529 1.00 87.81 81 ILE A C 1
ATOM 652 O O . ILE A 1 81 ? -12.940 0.473 -2.355 1.00 87.81 81 ILE A O 1
ATOM 656 N N . LEU A 1 82 ? -12.414 1.727 -4.142 1.00 83.00 82 LEU A N 1
ATOM 657 C CA . LEU A 1 82 ? -12.610 3.019 -3.484 1.00 83.00 82 LEU A CA 1
ATOM 658 C C . LEU A 1 82 ? -14.080 3.480 -3.457 1.00 83.00 82 LEU A C 1
ATOM 660 O O . LEU A 1 82 ? -14.412 4.294 -2.599 1.00 83.00 82 LEU A O 1
ATOM 664 N N . LYS A 1 83 ? -14.934 2.958 -4.351 1.00 74.62 83 LYS A N 1
ATOM 665 C CA . LYS A 1 83 ? -16.381 3.240 -4.438 1.00 74.62 83 LYS A CA 1
ATOM 666 C C . LYS A 1 83 ? -17.220 2.487 -3.415 1.00 74.62 83 LYS A C 1
ATOM 668 O O . LYS A 1 83 ? -18.210 3.023 -2.934 1.00 74.62 83 LYS A O 1
ATOM 673 N N . ASP A 1 84 ? -16.827 1.264 -3.065 1.00 62.78 84 ASP A N 1
ATOM 674 C CA . ASP A 1 84 ? -17.554 0.409 -2.111 1.00 62.78 84 ASP A CA 1
ATOM 675 C C . ASP A 1 84 ? -17.598 0.986 -0.668 1.00 62.78 84 ASP A C 1
ATOM 677 O O . ASP A 1 84 ? -18.152 0.361 0.229 1.00 62.78 84 ASP A O 1
ATOM 681 N N . VAL A 1 85 ? -17.029 2.178 -0.429 1.00 56.62 85 VAL A N 1
ATOM 682 C CA . VAL A 1 85 ? -16.905 2.817 0.896 1.00 56.62 85 VAL A CA 1
ATOM 683 C C . VAL A 1 85 ? -17.479 4.251 0.917 1.00 56.62 85 VAL A C 1
ATOM 685 O O . VAL A 1 85 ? -17.193 5.014 1.834 1.00 56.62 85 VAL A O 1
ATOM 688 N N . GLU A 1 86 ? -18.247 4.653 -0.106 1.00 53.03 86 GLU A N 1
ATOM 689 C CA . GLU A 1 86 ? -18.742 6.033 -0.305 1.00 53.03 86 GLU A CA 1
ATOM 690 C C . GLU A 1 86 ? -20.159 6.317 0.232 1.00 53.03 86 GLU A C 1
ATOM 692 O O . GLU A 1 86 ? -20.732 7.351 -0.096 1.00 53.03 86 GLU A O 1
ATOM 697 N N . GLU A 1 87 ? -20.730 5.473 1.090 1.00 46.84 87 GLU A N 1
ATOM 698 C CA . GLU A 1 87 ? -21.905 5.870 1.885 1.00 46.84 87 GLU A CA 1
ATOM 699 C C . GLU A 1 87 ? -21.452 6.479 3.219 1.00 46.84 87 GLU A C 1
ATOM 701 O O . GLU A 1 87 ?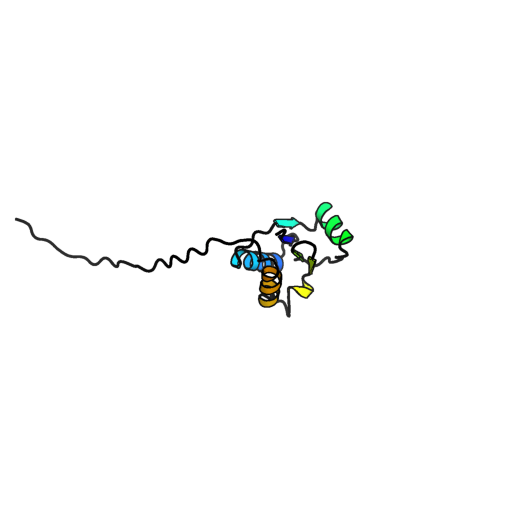 -21.675 5.852 4.239 1.00 46.84 87 GLU A O 1
ATOM 706 N N . ASP A 1 88 ? -20.750 7.626 3.222 1.00 43.34 88 ASP A N 1
ATOM 707 C CA . ASP A 1 88 ? -20.556 8.472 4.430 1.00 43.34 88 ASP A CA 1
ATOM 708 C C . ASP A 1 88 ? -19.757 9.785 4.173 1.00 43.34 88 ASP A C 1
ATOM 710 O O . ASP A 1 88 ? -18.984 10.194 5.030 1.00 43.34 88 ASP A O 1
ATOM 714 N N . VAL A 1 89 ? -19.878 10.486 3.031 1.00 45.50 89 VAL A N 1
ATOM 715 C CA . VAL A 1 89 ? -19.564 11.942 2.971 1.00 45.50 89 VAL A CA 1
ATOM 716 C C . VAL A 1 89 ? -20.407 12.608 1.877 1.00 45.50 89 VAL A C 1
ATOM 718 O O . VAL A 1 89 ? -20.109 12.487 0.690 1.00 45.50 89 VAL A O 1
ATOM 721 N N . GLU A 1 90 ? -21.465 13.306 2.286 1.00 45.75 90 GLU A N 1
ATOM 722 C CA . GLU A 1 90 ? -22.019 14.420 1.515 1.00 45.75 90 GLU A CA 1
ATOM 723 C C . GLU A 1 90 ? -21.077 15.637 1.638 1.00 45.75 90 GLU A C 1
ATOM 725 O O . GLU A 1 90 ? -20.468 15.841 2.686 1.00 45.75 90 GLU A O 1
ATOM 730 N N . GLU A 1 91 ? -21.043 16.434 0.564 1.00 45.25 91 GLU A N 1
ATOM 731 C CA . GLU A 1 91 ? -20.494 17.796 0.399 1.00 45.25 91 GLU A CA 1
ATOM 732 C C . GLU A 1 91 ? -19.114 17.983 -0.284 1.00 45.25 91 GLU A C 1
ATOM 734 O O . GLU A 1 91 ? -18.128 17.292 -0.032 1.00 45.25 91 GLU A O 1
ATOM 739 N N . ASP A 1 92 ? -19.129 18.976 -1.187 1.00 39.78 92 ASP A N 1
ATOM 740 C CA . ASP A 1 92 ? -18.044 19.649 -1.916 1.00 39.78 92 ASP A CA 1
ATOM 741 C C . ASP A 1 92 ? -17.466 19.002 -3.193 1.00 39.78 92 ASP A C 1
ATOM 743 O O . ASP A 1 92 ? -16.274 18.700 -3.315 1.00 39.78 92 ASP A O 1
ATOM 747 N N . VAL A 1 93 ? -18.304 18.932 -4.237 1.00 45.19 93 VAL A N 1
ATOM 748 C CA . VAL A 1 93 ? -17.837 19.270 -5.594 1.00 45.19 93 VAL A CA 1
ATOM 749 C C . VAL A 1 93 ? -18.257 20.712 -5.884 1.00 45.19 93 VAL A C 1
ATOM 751 O O . VAL A 1 93 ? -19.334 20.958 -6.418 1.00 45.19 93 VAL A O 1
ATOM 754 N N . GLU A 1 94 ? -17.398 21.666 -5.523 1.00 43.53 94 GLU A N 1
ATOM 755 C CA . GLU A 1 94 ? -17.330 22.945 -6.232 1.00 43.53 94 GLU A CA 1
ATOM 756 C C . GLU A 1 94 ? -16.756 22.647 -7.630 1.00 43.53 94 GLU A C 1
ATOM 758 O O . GLU A 1 94 ? -15.552 22.446 -7.810 1.00 43.53 94 GLU A O 1
ATOM 763 N N . GLU A 1 95 ? -17.643 22.506 -8.616 1.00 43.31 95 GLU A N 1
ATOM 764 C CA . GLU A 1 95 ? -17.322 22.752 -10.023 1.00 43.31 95 GLU A CA 1
ATOM 765 C C . GLU A 1 95 ? -17.462 24.261 -10.259 1.00 43.31 95 GLU A C 1
ATOM 767 O O . GLU A 1 95 ? -18.504 24.728 -10.707 1.00 43.31 95 GLU A O 1
ATOM 772 N N . ASP A 1 96 ? -16.410 25.025 -9.967 1.00 36.47 96 ASP A N 1
ATOM 773 C CA . ASP A 1 96 ? -16.216 26.337 -10.583 1.00 36.47 96 ASP A CA 1
ATOM 774 C C . ASP A 1 96 ? -15.196 26.172 -11.710 1.00 36.47 96 ASP A C 1
ATOM 776 O O . ASP A 1 96 ? -13.978 26.118 -11.524 1.00 36.47 96 ASP A O 1
ATOM 780 N N . VAL A 1 97 ? -15.744 25.996 -12.911 1.00 45.41 97 VAL A N 1
ATOM 781 C CA . VAL A 1 97 ? -15.027 26.159 -14.170 1.00 45.41 97 VAL A CA 1
ATOM 782 C C . VAL A 1 97 ? -14.787 27.659 -14.338 1.00 45.41 97 VAL A C 1
ATOM 784 O O . VAL A 1 97 ? -15.678 28.386 -14.765 1.00 45.41 97 VAL A O 1
ATOM 787 N N . GLU A 1 98 ? -13.593 28.135 -13.985 1.00 44.88 98 GLU A N 1
ATOM 788 C CA . GLU A 1 98 ? -13.121 29.456 -14.407 1.00 44.88 98 GLU A CA 1
ATOM 789 C C . GLU A 1 98 ? -12.750 29.396 -15.902 1.00 44.88 98 GLU A C 1
ATOM 791 O O . GLU A 1 98 ? -11.619 29.078 -16.271 1.00 44.88 98 GLU A O 1
ATOM 796 N N . GLU A 1 99 ? -13.711 29.688 -16.777 1.00 45.84 99 GLU A N 1
ATOM 797 C CA . GLU A 1 99 ? -13.441 30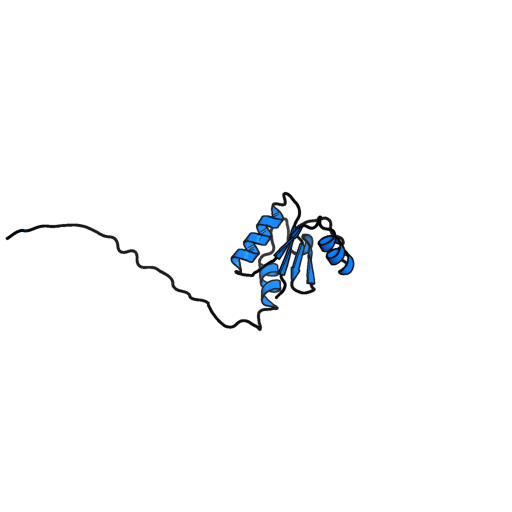.210 -18.120 1.00 45.84 99 GLU A CA 1
ATOM 798 C C . GLU A 1 99 ? -13.974 31.638 -18.182 1.00 45.84 99 GLU A C 1
ATOM 800 O O . GLU A 1 99 ? -15.163 31.833 -18.377 1.00 45.84 99 GLU A O 1
ATOM 805 N N . ASP A 1 100 ? -13.088 32.623 -18.044 1.00 39.53 100 ASP A N 1
ATOM 806 C CA . ASP A 1 100 ? -13.217 33.910 -18.728 1.00 39.53 100 ASP A CA 1
ATOM 807 C C . ASP A 1 100 ? -11.808 34.508 -18.879 1.00 39.53 100 ASP A C 1
ATOM 809 O O . ASP A 1 100 ? -11.216 35.080 -17.962 1.00 39.53 100 ASP A O 1
ATOM 813 N N . VAL A 1 101 ? -11.230 34.297 -20.063 1.00 47.81 101 VAL A N 1
ATOM 814 C CA . VAL A 1 101 ? -10.027 34.983 -20.538 1.00 47.81 101 VAL A CA 1
ATOM 815 C C . VAL A 1 101 ? -10.480 36.333 -21.094 1.00 47.81 101 VAL A C 1
ATOM 817 O O . VAL A 1 101 ? -11.008 36.389 -22.201 1.00 47.81 101 VAL A O 1
ATOM 820 N N . GLU A 1 102 ? -10.277 37.429 -20.360 1.00 45.03 102 GLU A N 1
ATOM 821 C CA . GLU A 1 102 ? -10.331 38.766 -20.963 1.00 45.03 102 GLU A CA 1
ATOM 822 C C . GLU A 1 102 ? -8.995 39.059 -21.663 1.00 45.03 102 GLU A C 1
ATOM 824 O O . GLU A 1 102 ? -7.979 39.369 -21.035 1.00 45.03 102 GLU A O 1
ATOM 829 N N . GLU A 1 103 ? -8.998 38.947 -22.993 1.00 44.53 103 GLU A N 1
ATOM 830 C CA . GLU A 1 103 ? -7.990 39.568 -23.850 1.00 44.53 103 GLU A CA 1
ATOM 831 C C . GLU A 1 103 ? -8.146 41.094 -23.788 1.00 44.53 103 GLU A C 1
ATOM 833 O O . GLU A 1 103 ? -9.164 41.661 -24.183 1.00 44.53 103 GLU A O 1
ATOM 838 N N . ALA A 1 104 ? -7.107 41.763 -23.291 1.00 50.00 104 ALA A N 1
ATOM 839 C CA . ALA A 1 104 ? -6.934 43.196 -23.438 1.00 50.00 104 ALA A CA 1
ATOM 840 C C . ALA A 1 104 ? -6.432 43.507 -24.856 1.00 50.00 104 ALA A C 1
ATOM 842 O O . ALA A 1 104 ? -5.345 43.069 -25.231 1.00 50.00 104 ALA A O 1
ATOM 843 N N . GLU A 1 105 ? -7.169 44.336 -25.594 1.00 44.22 105 GLU A N 1
ATOM 844 C CA . GLU A 1 105 ? -6.610 45.122 -26.694 1.00 44.22 105 GLU A CA 1
ATOM 845 C C . GLU A 1 105 ? -6.915 46.617 -26.526 1.00 44.22 105 GLU A C 1
ATOM 847 O O . GLU A 1 105 ? -7.875 47.047 -25.890 1.00 44.22 105 GLU A O 1
ATOM 852 N N . GLU A 1 106 ? -5.964 47.376 -27.050 1.00 47.28 106 GLU A N 1
ATOM 853 C CA . GLU A 1 106 ? -5.522 48.728 -26.730 1.00 47.28 106 GLU A CA 1
ATOM 854 C C . GLU A 1 106 ? -6.250 49.822 -27.549 1.00 47.28 106 GLU A C 1
ATOM 856 O O . GLU A 1 106 ? -6.991 49.513 -28.474 1.00 47.28 106 GLU A O 1
ATOM 861 N N . ILE A 1 107 ? -5.898 51.089 -27.261 1.00 48.59 107 ILE A N 1
ATOM 862 C CA . ILE A 1 107 ? -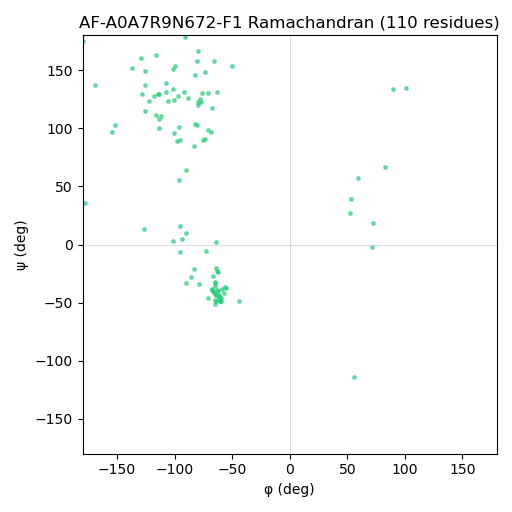6.046 52.360 -28.022 1.00 48.59 107 ILE A CA 1
ATOM 863 C C . ILE A 1 107 ? -7.356 53.151 -27.798 1.00 48.59 107 ILE A C 1
ATOM 865 O O . ILE A 1 107 ? -8.444 52.601 -27.832 1.00 48.59 107 ILE A O 1
ATOM 869 N N . GLY A 1 108 ? -7.381 54.473 -27.584 1.00 41.06 108 GLY A N 1
ATOM 870 C CA . GLY A 1 108 ? -6.370 55.525 -27.685 1.00 41.06 108 GLY A CA 1
ATOM 871 C C . GLY A 1 108 ? -6.959 56.907 -27.310 1.00 41.06 108 GLY A C 1
ATOM 872 O O . GLY A 1 108 ? -8.143 57.048 -27.017 1.00 41.06 108 GLY A O 1
ATOM 873 N N . GLU A 1 109 ? -6.074 57.900 -27.288 1.00 48.47 109 GLU A N 1
ATOM 874 C CA . GLU A 1 109 ? -6.176 59.302 -26.843 1.00 48.47 109 GLU A CA 1
ATOM 875 C C . GLU A 1 109 ? -7.361 60.149 -27.375 1.00 48.47 109 GLU A C 1
ATOM 877 O O . GLU A 1 109 ? -7.783 59.986 -28.514 1.00 48.47 109 GLU A O 1
ATOM 882 N N . VAL A 1 110 ? -7.788 61.179 -26.616 1.00 51.31 110 VAL A N 1
ATOM 883 C CA . VAL A 1 110 ? -7.524 62.597 -26.976 1.00 51.31 110 VAL A CA 1
ATOM 884 C C . VAL A 1 110 ? -7.873 63.575 -25.839 1.00 51.31 110 VAL A C 1
ATOM 886 O O . VAL A 1 110 ? -8.890 63.466 -25.159 1.00 51.31 110 VAL A O 1
ATOM 889 N N . SER A 1 111 ? -6.966 64.534 -25.656 1.00 51.81 111 SER A N 1
ATOM 890 C CA . SER A 1 111 ? -6.976 65.676 -24.743 1.00 51.81 111 SER A CA 1
ATOM 891 C C . SER A 1 111 ? -8.062 66.723 -25.039 1.00 51.81 111 SER A C 1
ATOM 893 O O . SER A 1 111 ? -8.487 66.881 -26.184 1.00 51.81 111 SER A O 1
ATOM 895 N N . ALA A 1 112 ? -8.408 67.517 -24.022 1.00 51.66 112 ALA A N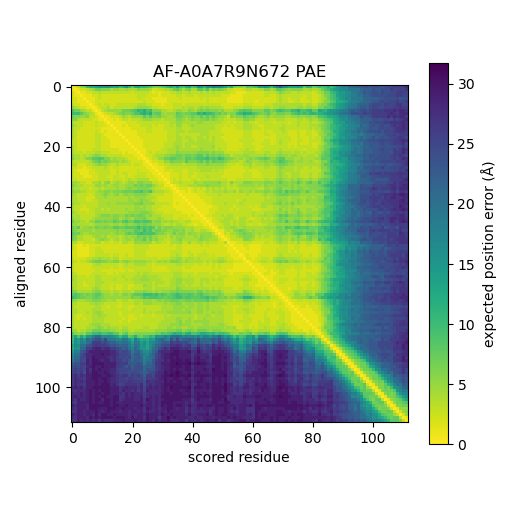 1
ATOM 896 C CA . ALA A 1 112 ? -8.990 68.854 -24.157 1.00 51.66 112 ALA A CA 1
ATOM 897 C C . ALA A 1 112 ? -8.292 69.814 -23.186 1.00 51.66 112 ALA A C 1
ATOM 899 O O . ALA A 1 112 ? -7.975 69.365 -22.060 1.00 51.66 112 ALA A O 1
#